Protein AF-A0A1T4RT92-F1 (afdb_monomer)

pLDDT: mean 80.96, std 13.0, range [39.47, 94.62]

Foldseek 3Di:
DDPPPQADLVQLLVQLLVLLQVLLVVQLVVCVVVVHNDLLSLQVSLQSSLQSSCPGRVDADLVSLQSSLVSSLVSLLSSQLLNLLVVVCVVVVHDSVVSVVVDDPVNSVVSCVVSDDPSSVVSSVNSSVNSSQSNHDPVNNCVVVPPDDDD

Sequence (151 aa):
MNTTDNQNLILGIIAGCVAAIVGAIAWALITVATGYQIGWMAVGVGFLVGYSMKYLGKGTTVVFGIIAAVIALVGCVAGNLLTTVILVAKQEHLTVMSVLQNLTPTIVMDLLKETSQPMDLLFYGLAVYEAYKFSFTSEEQEMVTAQPEEN

Mean predicted aligned error: 8.32 Å

Structure (mmCIF, N/CA/C/O backbone):
data_AF-A0A1T4RT92-F1
#
_entry.id   AF-A0A1T4RT92-F1
#
loop_
_atom_site.group_PDB
_atom_site.id
_atom_site.type_symbol
_atom_site.label_atom_id
_atom_site.label_alt_id
_atom_site.label_comp_id
_atom_site.label_asym_id
_atom_site.label_entity_id
_atom_site.label_seq_id
_atom_site.pdbx_PDB_ins_code
_atom_site.Cartn_x
_atom_site.Cartn_y
_atom_site.Cartn_z
_atom_site.occupancy
_atom_site.B_iso_or_equiv
_atom_site.auth_seq_id
_atom_site.auth_comp_id
_atom_site.auth_asym_id
_atom_site.auth_atom_id
_atom_site.pdbx_PDB_model_num
ATOM 1 N N . MET A 1 1 ? 11.390 1.105 -37.188 1.00 43.25 1 MET A N 1
ATOM 2 C CA . MET A 1 1 ? 10.227 1.767 -36.561 1.00 43.25 1 MET A CA 1
ATOM 3 C C . MET A 1 1 ? 10.466 1.671 -35.064 1.00 43.25 1 MET A C 1
ATOM 5 O O . MET A 1 1 ? 10.545 0.555 -34.571 1.00 43.25 1 MET A O 1
ATOM 9 N N . ASN A 1 2 ? 10.775 2.794 -34.411 1.00 39.78 2 ASN A N 1
ATOM 10 C CA . ASN A 1 2 ? 11.241 2.833 -33.020 1.00 39.78 2 ASN A CA 1
ATOM 11 C C . ASN A 1 2 ? 10.156 2.306 -32.074 1.00 39.78 2 ASN A C 1
ATOM 13 O O . ASN A 1 2 ? 9.056 2.844 -32.026 1.00 39.78 2 ASN A O 1
ATOM 17 N N . THR A 1 3 ? 10.458 1.257 -31.318 1.00 52.06 3 THR A N 1
ATOM 18 C CA . THR A 1 3 ? 9.573 0.685 -30.290 1.00 52.06 3 THR A CA 1
ATOM 19 C C . THR A 1 3 ? 9.649 1.424 -28.946 1.00 52.06 3 THR A C 1
ATOM 21 O O . THR A 1 3 ? 8.897 1.100 -28.031 1.00 52.06 3 THR A O 1
ATOM 24 N N . THR A 1 4 ? 10.488 2.457 -28.830 1.00 54.06 4 THR A N 1
ATOM 25 C CA . THR A 1 4 ? 10.675 3.285 -27.626 1.00 54.06 4 THR A CA 1
ATOM 26 C C . THR A 1 4 ? 9.605 4.367 -27.411 1.00 54.06 4 THR A C 1
ATOM 28 O O . THR A 1 4 ? 9.537 4.934 -26.326 1.00 54.06 4 THR A O 1
ATOM 31 N N . ASP A 1 5 ? 8.719 4.623 -28.379 1.00 53.06 5 ASP A N 1
ATOM 32 C CA . ASP A 1 5 ? 7.746 5.736 -28.332 1.00 53.06 5 ASP A CA 1
ATOM 33 C C . ASP A 1 5 ? 6.501 5.488 -27.453 1.00 53.06 5 ASP A C 1
ATOM 35 O O . ASP A 1 5 ? 5.570 6.291 -27.449 1.00 53.06 5 ASP A O 1
ATOM 39 N N . ASN A 1 6 ? 6.424 4.376 -26.713 1.00 60.88 6 ASN A N 1
ATOM 40 C CA . ASN A 1 6 ? 5.179 3.979 -26.041 1.00 60.88 6 ASN A CA 1
ATOM 41 C C . ASN A 1 6 ? 5.304 3.722 -24.533 1.00 60.88 6 ASN A C 1
ATOM 43 O O . ASN A 1 6 ? 4.358 3.221 -23.933 1.00 60.88 6 ASN A O 1
ATOM 47 N N . GLN A 1 7 ? 6.432 4.050 -23.903 1.00 63.56 7 GLN A N 1
ATOM 48 C CA . GLN A 1 7 ? 6.543 3.993 -22.443 1.00 63.56 7 GLN A CA 1
ATOM 49 C C . GLN A 1 7 ? 6.069 5.298 -21.821 1.00 63.56 7 GLN A C 1
ATOM 51 O O . GLN A 1 7 ? 6.616 6.363 -22.087 1.00 63.56 7 GLN A O 1
ATOM 56 N N . ASN A 1 8 ? 5.071 5.206 -20.946 1.00 79.88 8 ASN A N 1
ATOM 57 C CA . ASN A 1 8 ? 4.525 6.360 -20.248 1.00 79.88 8 ASN A CA 1
ATOM 58 C C . ASN A 1 8 ? 4.677 6.152 -18.747 1.00 79.88 8 ASN A C 1
ATOM 60 O O . ASN A 1 8 ? 3.785 5.619 -18.088 1.00 79.88 8 ASN A O 1
ATOM 64 N N . LEU A 1 9 ? 5.807 6.610 -18.203 1.00 78.06 9 LEU A N 1
ATOM 65 C CA . LEU A 1 9 ? 6.105 6.500 -16.774 1.00 78.06 9 LEU A CA 1
ATOM 66 C C . LEU A 1 9 ? 5.009 7.137 -15.919 1.00 78.06 9 LEU A C 1
ATOM 68 O O . LEU A 1 9 ? 4.528 6.521 -14.976 1.00 78.06 9 LEU A O 1
ATOM 72 N N . ILE A 1 10 ? 4.553 8.330 -16.304 1.00 83.94 10 ILE A N 1
ATOM 73 C CA . ILE A 1 10 ? 3.479 9.047 -15.607 1.00 83.94 10 ILE A CA 1
ATOM 74 C C . ILE A 1 10 ? 2.186 8.223 -15.604 1.00 83.94 10 ILE A C 1
ATOM 76 O O . ILE A 1 10 ? 1.544 8.094 -14.564 1.00 83.94 10 ILE A O 1
ATOM 80 N N . LEU A 1 11 ? 1.822 7.620 -16.740 1.00 85.69 11 LEU A N 1
ATOM 81 C CA . LEU A 1 11 ? 0.623 6.788 -16.836 1.00 85.69 11 LEU A CA 1
ATOM 82 C C . LEU A 1 11 ? 0.751 5.523 -15.978 1.00 85.69 11 LEU A C 1
ATOM 84 O O . LEU A 1 11 ? -0.203 5.151 -15.300 1.00 85.69 11 LEU A O 1
ATOM 88 N N . GLY A 1 12 ? 1.939 4.911 -15.956 1.00 85.06 12 GLY A N 1
ATOM 89 C CA . GLY A 1 12 ? 2.267 3.800 -15.067 1.00 85.06 12 GLY A CA 1
ATOM 90 C C . GLY A 1 12 ? 2.101 4.177 -13.596 1.00 85.06 12 GLY A C 1
ATOM 91 O O . GLY A 1 12 ? 1.397 3.485 -12.875 1.00 85.06 12 GLY A O 1
ATOM 92 N N . ILE A 1 13 ? 2.663 5.306 -13.158 1.00 87.00 13 ILE A N 1
ATOM 93 C CA . ILE A 1 13 ? 2.533 5.795 -11.775 1.00 87.00 13 ILE A CA 1
ATOM 94 C C . ILE A 1 13 ? 1.064 6.010 -11.409 1.00 87.00 13 ILE A C 1
ATOM 96 O O . ILE A 1 13 ? 0.622 5.544 -10.364 1.00 87.00 13 ILE A O 1
ATOM 100 N N . ILE A 1 14 ? 0.290 6.676 -12.271 1.00 90.75 14 ILE A N 1
ATOM 101 C CA . ILE A 1 14 ? -1.140 6.906 -12.032 1.00 90.75 14 ILE A CA 1
ATOM 102 C C . ILE A 1 14 ? -1.880 5.567 -11.918 1.00 90.75 14 ILE A C 1
ATOM 104 O O . ILE A 1 14 ? -2.647 5.374 -10.977 1.00 90.75 14 ILE A O 1
ATOM 108 N N . ALA A 1 15 ? -1.619 4.625 -12.828 1.00 89.44 15 ALA A N 1
ATOM 109 C CA . ALA A 1 15 ? -2.218 3.294 -12.798 1.00 89.44 15 ALA A CA 1
ATOM 110 C C . ALA A 1 15 ? -1.849 2.521 -11.522 1.00 89.44 15 ALA A C 1
ATOM 112 O O . ALA A 1 15 ? -2.724 1.926 -10.895 1.00 89.44 15 ALA A O 1
ATOM 113 N N . GLY A 1 16 ? -0.581 2.582 -11.108 1.00 89.44 16 GLY A N 1
ATOM 114 C CA . GLY A 1 16 ? -0.079 1.998 -9.868 1.00 89.44 16 GLY A CA 1
ATOM 115 C C . GLY A 1 16 ? -0.751 2.601 -8.638 1.00 89.44 16 GLY A C 1
ATOM 116 O O . GLY A 1 16 ? -1.223 1.865 -7.779 1.00 89.44 16 GLY A O 1
ATOM 117 N N . CYS A 1 17 ? -0.873 3.927 -8.568 1.00 92.69 17 CYS A N 1
ATOM 118 C CA . CYS A 1 17 ? -1.552 4.612 -7.468 1.00 92.69 17 CYS A CA 1
ATOM 119 C C . CYS A 1 17 ? -3.038 4.242 -7.390 1.00 92.69 17 CYS A C 1
ATOM 121 O O . CYS A 1 17 ? -3.544 3.951 -6.309 1.00 92.69 17 CYS A O 1
ATOM 123 N N . VAL A 1 18 ? -3.743 4.210 -8.525 1.00 93.44 18 VAL A N 1
ATOM 124 C CA . VAL A 1 18 ? -5.154 3.790 -8.573 1.00 93.44 18 VAL A CA 1
ATOM 125 C C . VAL A 1 18 ? -5.289 2.334 -8.128 1.00 93.44 18 VAL A C 1
ATOM 127 O O . VAL A 1 18 ? -6.140 2.024 -7.299 1.00 93.44 18 VAL A O 1
ATOM 130 N N . ALA A 1 19 ? -4.415 1.456 -8.619 1.00 93.00 19 ALA A N 1
ATOM 131 C CA . ALA A 1 19 ? -4.346 0.059 -8.213 1.00 93.00 19 ALA A CA 1
ATOM 132 C C . ALA A 1 19 ? -4.091 -0.087 -6.702 1.00 93.00 19 ALA A C 1
ATOM 134 O O . ALA A 1 19 ? -4.794 -0.842 -6.037 1.00 93.00 19 ALA A O 1
ATOM 135 N N . ALA A 1 20 ? -3.166 0.686 -6.132 1.00 93.56 20 ALA A N 1
ATOM 136 C CA . ALA A 1 20 ? -2.889 0.689 -4.699 1.00 93.56 20 ALA A CA 1
ATOM 137 C C . ALA A 1 20 ? -4.099 1.146 -3.874 1.00 93.56 20 ALA A C 1
ATOM 139 O O . ALA A 1 20 ? -4.417 0.517 -2.869 1.00 93.56 20 ALA A O 1
ATOM 140 N N . ILE A 1 21 ? -4.811 2.192 -4.308 1.00 93.69 21 ILE A N 1
ATOM 141 C CA . ILE A 1 21 ? -6.027 2.674 -3.632 1.00 93.69 21 ILE A CA 1
ATOM 142 C C . ILE A 1 21 ? -7.122 1.605 -3.675 1.00 93.69 21 ILE A C 1
ATOM 144 O O . ILE A 1 21 ? -7.715 1.285 -2.647 1.00 93.69 21 ILE A O 1
ATOM 148 N N . VAL A 1 22 ? -7.372 1.021 -4.849 1.00 94.62 22 VAL A N 1
ATOM 149 C CA . VAL A 1 22 ? -8.363 -0.052 -5.016 1.00 94.62 22 VAL A CA 1
ATOM 150 C C . VAL A 1 22 ? -7.989 -1.265 -4.164 1.00 94.62 22 VAL A C 1
ATOM 152 O O . VAL A 1 22 ? -8.844 -1.810 -3.469 1.00 94.62 22 VAL A O 1
ATOM 155 N N . GLY A 1 23 ? -6.712 -1.649 -4.164 1.00 92.00 23 GLY A N 1
ATOM 156 C CA . GLY A 1 23 ? -6.179 -2.733 -3.348 1.00 92.00 23 GLY A CA 1
ATOM 157 C C . GLY A 1 23 ? -6.333 -2.478 -1.848 1.00 92.00 23 GLY A C 1
ATOM 158 O O . GLY A 1 23 ? -6.808 -3.353 -1.132 1.00 92.00 23 GLY A O 1
ATOM 159 N N . ALA A 1 24 ? -6.016 -1.271 -1.377 1.00 91.94 24 ALA A N 1
ATOM 160 C CA . ALA A 1 24 ? -6.166 -0.872 0.021 1.00 91.94 24 ALA A CA 1
ATOM 161 C C . ALA A 1 24 ? -7.634 -0.878 0.474 1.00 91.94 24 ALA A C 1
ATOM 163 O O . ALA A 1 24 ? -7.942 -1.362 1.563 1.00 91.94 24 ALA A O 1
ATOM 164 N N . ILE A 1 25 ? -8.554 -0.389 -0.365 1.00 91.44 25 ILE A N 1
ATOM 165 C CA . ILE A 1 25 ? -9.995 -0.423 -0.080 1.00 91.44 25 ILE A CA 1
ATOM 166 C C . ILE A 1 25 ? -10.495 -1.870 -0.041 1.00 91.44 25 ILE A C 1
ATOM 168 O O . ILE A 1 25 ? -11.195 -2.248 0.898 1.00 91.44 25 ILE A O 1
ATOM 172 N N . ALA A 1 26 ? -10.129 -2.688 -1.032 1.00 91.69 26 ALA A N 1
ATOM 173 C CA . ALA A 1 26 ? -10.516 -4.094 -1.086 1.00 91.69 26 ALA A CA 1
ATOM 174 C C . ALA A 1 26 ? -9.993 -4.863 0.133 1.00 91.69 26 ALA A C 1
ATOM 176 O O . ALA A 1 26 ? -10.758 -5.590 0.766 1.00 91.69 26 ALA A O 1
ATOM 177 N N . TRP A 1 27 ? -8.728 -4.644 0.507 1.00 90.19 27 TRP A N 1
ATOM 178 C CA . TRP A 1 27 ? -8.145 -5.166 1.739 1.00 90.19 27 TRP A CA 1
ATOM 179 C C . TRP A 1 27 ? -9.003 -4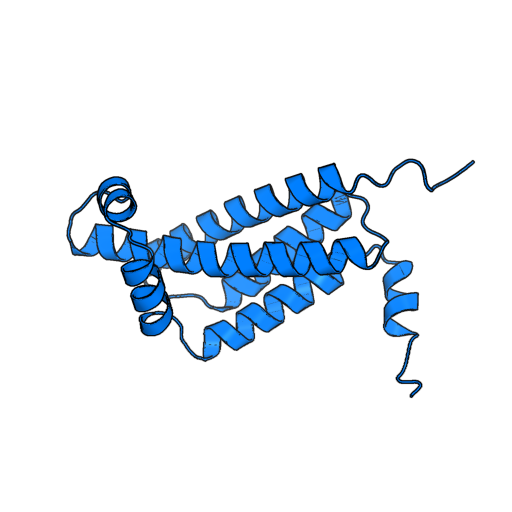.767 2.939 1.00 90.19 27 TRP A C 1
ATOM 181 O O . TRP A 1 27 ? -9.519 -5.643 3.634 1.00 90.19 27 TRP A O 1
ATOM 191 N N . ALA A 1 28 ? -9.218 -3.470 3.159 1.00 89.25 28 ALA A N 1
ATOM 192 C CA . ALA A 1 28 ? -9.935 -2.995 4.333 1.00 89.25 28 ALA A CA 1
ATOM 193 C C . ALA A 1 28 ? -11.356 -3.563 4.435 1.00 89.25 28 ALA A C 1
ATOM 195 O O . ALA A 1 28 ? -11.763 -4.021 5.502 1.00 89.25 28 ALA A O 1
ATOM 196 N N . LEU A 1 29 ? -12.094 -3.611 3.325 1.00 89.25 29 LEU A N 1
ATOM 197 C CA . LEU A 1 29 ? -13.438 -4.187 3.288 1.00 89.25 29 LEU A CA 1
ATOM 198 C C . LEU A 1 29 ? -13.436 -5.685 3.611 1.00 89.25 29 LEU A C 1
ATOM 200 O O . LEU A 1 29 ? -14.265 -6.133 4.403 1.00 89.25 29 LEU A O 1
ATOM 204 N N . ILE A 1 30 ? -12.505 -6.452 3.035 1.00 88.56 30 ILE A N 1
ATOM 205 C CA . ILE A 1 30 ? -12.397 -7.897 3.275 1.00 88.56 30 ILE A CA 1
ATOM 206 C C . ILE A 1 30 ? -12.034 -8.173 4.736 1.00 88.56 30 ILE A C 1
ATOM 208 O O . ILE A 1 30 ? -12.684 -9.001 5.376 1.00 88.56 30 ILE A O 1
ATOM 212 N N . THR A 1 31 ? -11.058 -7.459 5.300 1.00 87.31 31 THR A N 1
ATOM 213 C CA . THR A 1 31 ? -10.679 -7.617 6.713 1.00 87.31 31 THR A CA 1
ATOM 214 C C . THR A 1 31 ? -11.830 -7.251 7.647 1.00 87.31 31 THR A C 1
ATOM 216 O O . THR A 1 31 ? -12.122 -7.980 8.589 1.00 87.31 31 THR A O 1
ATOM 219 N N . VAL A 1 32 ? -12.538 -6.150 7.384 1.00 85.38 32 VAL A N 1
ATOM 220 C CA . VAL A 1 32 ? -13.668 -5.712 8.222 1.00 85.38 32 VAL A CA 1
ATOM 221 C C . VAL A 1 32 ? -14.859 -6.671 8.134 1.00 85.38 32 VAL A C 1
ATOM 223 O O . VAL A 1 32 ? -15.587 -6.823 9.117 1.00 85.38 32 VAL A O 1
ATOM 226 N N . ALA A 1 33 ? -15.077 -7.305 6.979 1.00 86.19 33 ALA A N 1
ATOM 227 C CA . ALA A 1 33 ? -16.146 -8.282 6.784 1.00 86.19 33 ALA A CA 1
ATOM 228 C C . ALA A 1 33 ? -15.828 -9.638 7.431 1.00 86.19 33 ALA A C 1
ATOM 230 O O . ALA A 1 33 ? -16.718 -10.277 7.986 1.00 86.19 33 ALA A O 1
ATOM 231 N N . THR A 1 34 ? -14.568 -10.072 7.365 1.00 84.56 34 THR A N 1
ATOM 232 C CA . THR A 1 34 ? -14.113 -11.359 7.919 1.00 84.56 34 THR A CA 1
ATOM 233 C C . THR A 1 34 ? -13.757 -11.281 9.403 1.00 84.56 34 THR A C 1
ATOM 235 O O . THR A 1 34 ? -13.796 -12.298 10.088 1.00 84.56 34 THR A O 1
ATOM 238 N N . GLY A 1 35 ? -13.415 -10.093 9.908 1.00 74.81 35 GLY A N 1
ATOM 239 C CA . GLY A 1 35 ? -12.916 -9.885 11.268 1.00 74.81 35 GLY A CA 1
ATOM 240 C C . GLY A 1 35 ? -11.477 -10.362 11.484 1.00 74.81 35 GLY A C 1
ATOM 241 O O . GLY A 1 35 ? -10.985 -10.283 12.606 1.00 74.81 35 GLY A O 1
ATOM 242 N N . TYR A 1 36 ? -10.798 -10.834 10.434 1.00 72.50 36 TYR A N 1
ATOM 243 C CA . TYR A 1 36 ? -9.427 -11.332 10.497 1.00 72.50 36 TYR A CA 1
ATOM 244 C C . TYR A 1 36 ? -8.522 -10.523 9.583 1.00 72.50 36 TYR A C 1
ATOM 246 O O . TYR A 1 36 ? -8.843 -10.284 8.421 1.00 72.50 36 TYR A O 1
ATOM 254 N N . GLN A 1 37 ? -7.368 -10.122 10.108 1.00 68.44 37 GLN A N 1
ATOM 255 C CA . GLN A 1 37 ? -6.349 -9.427 9.336 1.00 68.44 37 GLN A CA 1
ATOM 256 C C . GLN A 1 37 ? -5.641 -10.440 8.439 1.00 68.44 37 GLN A C 1
ATOM 258 O O . GLN A 1 37 ? -4.962 -11.358 8.901 1.00 68.44 37 GLN A O 1
ATOM 263 N N . ILE A 1 38 ? -5.867 -10.310 7.137 1.00 75.75 38 ILE A N 1
ATOM 264 C CA . ILE A 1 38 ? -5.366 -11.258 6.153 1.00 75.75 38 ILE A CA 1
ATOM 265 C C . ILE A 1 38 ? -4.061 -10.720 5.558 1.00 75.75 38 ILE A C 1
ATOM 267 O O . ILE A 1 38 ? -4.077 -9.975 4.582 1.00 75.75 38 ILE A O 1
ATOM 271 N N . GLY A 1 39 ? -2.920 -11.112 6.130 1.00 74.38 39 GLY A N 1
ATOM 272 C CA . GLY A 1 39 ? -1.600 -10.631 5.692 1.00 74.38 39 GLY A CA 1
ATOM 273 C C . GLY A 1 39 ? -1.268 -10.931 4.221 1.00 74.38 39 GLY A C 1
ATOM 274 O O . GLY A 1 39 ? -0.628 -10.121 3.553 1.00 74.38 39 GLY A O 1
ATOM 275 N N . TRP A 1 40 ? -1.787 -12.029 3.653 1.00 80.69 40 TRP A N 1
ATOM 276 C CA . TRP A 1 40 ? -1.579 -12.349 2.232 1.00 80.69 40 TRP A CA 1
ATOM 277 C C . TRP A 1 40 ? -2.253 -11.358 1.271 1.00 80.69 40 TRP A C 1
ATOM 279 O O . TRP A 1 40 ? -1.905 -11.328 0.094 1.00 80.69 40 TRP A O 1
ATOM 289 N N . MET A 1 41 ? -3.155 -10.491 1.745 1.00 86.06 41 MET A N 1
ATOM 290 C CA . MET A 1 41 ? -3.725 -9.423 0.918 1.00 86.06 41 MET A CA 1
ATOM 291 C C . MET A 1 41 ? -2.652 -8.458 0.409 1.00 86.06 41 MET A C 1
ATOM 293 O O . MET A 1 41 ? -2.796 -7.941 -0.697 1.00 86.06 41 MET A O 1
ATOM 297 N N . ALA A 1 42 ? -1.552 -8.273 1.152 1.00 87.19 42 ALA A N 1
ATOM 298 C CA . ALA A 1 42 ? -0.417 -7.460 0.712 1.00 87.19 42 ALA A CA 1
ATOM 299 C C . ALA A 1 42 ? 0.131 -7.936 -0.634 1.00 87.19 42 ALA A C 1
ATOM 301 O O . ALA A 1 42 ? 0.376 -7.135 -1.530 1.00 87.19 42 ALA A O 1
ATOM 302 N N . VAL A 1 43 ? 0.257 -9.254 -0.785 1.00 87.88 43 VAL A N 1
ATOM 303 C CA . VAL A 1 43 ? 0.714 -9.934 -2.001 1.00 87.88 43 VAL A CA 1
ATOM 304 C C . VAL A 1 43 ? -0.216 -9.584 -3.162 1.00 87.88 43 VAL A C 1
ATOM 306 O O . VAL A 1 43 ? 0.225 -9.098 -4.198 1.00 87.88 43 VAL A O 1
ATOM 309 N N . GLY A 1 44 ? -1.531 -9.677 -2.937 1.00 90.31 44 GLY A N 1
ATOM 310 C CA . GLY A 1 44 ? -2.543 -9.269 -3.913 1.00 90.31 44 GLY A CA 1
ATOM 311 C C . GLY A 1 44 ? -2.451 -7.792 -4.312 1.00 90.31 44 GLY A C 1
ATOM 312 O O . GLY A 1 44 ? -2.552 -7.477 -5.497 1.00 90.31 44 GLY A O 1
ATOM 313 N N . VAL A 1 45 ? -2.219 -6.884 -3.357 1.00 91.50 45 VAL A N 1
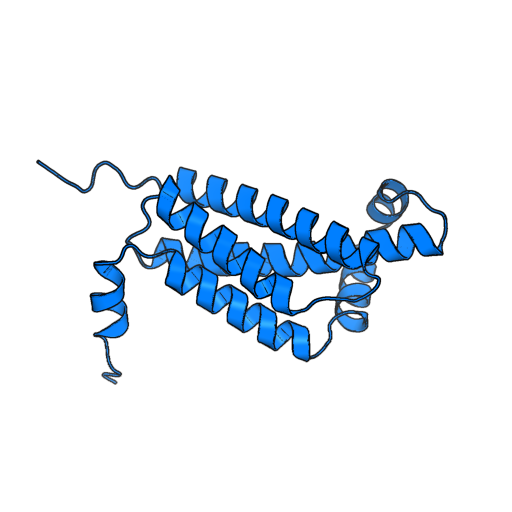ATOM 314 C CA . VAL A 1 45 ? -2.011 -5.453 -3.645 1.00 91.50 45 VAL A CA 1
ATOM 315 C C . VAL A 1 45 ? -0.727 -5.239 -4.449 1.00 91.50 45 VAL A C 1
ATOM 317 O O . VAL A 1 45 ? -0.754 -4.524 -5.449 1.00 91.50 45 VAL A O 1
ATOM 320 N N . GLY A 1 46 ? 0.376 -5.883 -4.061 1.00 89.75 46 GLY A N 1
ATOM 321 C CA . GLY A 1 46 ? 1.658 -5.810 -4.762 1.00 89.75 46 GLY A CA 1
ATOM 322 C C . GLY A 1 46 ? 1.559 -6.299 -6.204 1.00 89.75 46 GLY A C 1
ATOM 323 O O . GLY A 1 46 ? 1.954 -5.588 -7.129 1.00 89.75 46 GLY A O 1
ATOM 324 N N . PHE A 1 47 ? 0.933 -7.457 -6.413 1.00 90.62 47 PHE A N 1
ATOM 325 C CA . PHE A 1 47 ? 0.634 -7.985 -7.739 1.00 90.62 47 PHE A CA 1
ATOM 326 C C . PHE A 1 47 ? -0.217 -7.015 -8.566 1.00 90.62 47 PHE A C 1
ATOM 328 O O . PHE A 1 47 ? 0.115 -6.732 -9.716 1.00 90.62 47 PHE A O 1
ATOM 335 N N . LEU A 1 48 ? -1.293 -6.469 -7.991 1.00 92.38 48 LEU A N 1
ATOM 336 C CA . LEU A 1 48 ? -2.211 -5.571 -8.693 1.00 92.38 48 LEU A CA 1
ATOM 337 C C . LEU A 1 48 ? -1.522 -4.260 -9.113 1.00 92.38 48 LEU A C 1
ATOM 339 O O . LEU A 1 48 ? -1.739 -3.788 -10.230 1.00 92.38 48 LEU A O 1
ATOM 343 N N . VAL A 1 49 ? -0.653 -3.708 -8.259 1.00 92.00 49 VAL A N 1
ATOM 344 C CA . VAL A 1 49 ? 0.183 -2.534 -8.564 1.00 92.00 49 VAL A CA 1
ATOM 345 C C . VAL A 1 49 ? 1.216 -2.856 -9.646 1.00 92.00 49 VAL A C 1
ATOM 347 O O . VAL A 1 49 ? 1.317 -2.127 -10.631 1.00 92.00 49 VAL A O 1
ATOM 350 N N . GLY A 1 50 ? 1.963 -3.954 -9.509 1.00 86.25 50 GLY A N 1
ATOM 351 C CA . GLY A 1 50 ? 2.962 -4.357 -10.503 1.00 86.25 50 GLY A CA 1
ATOM 352 C C . GLY A 1 50 ? 2.333 -4.613 -11.874 1.00 86.25 50 GLY A C 1
ATOM 353 O O . GLY A 1 50 ? 2.799 -4.101 -12.892 1.00 86.25 50 GLY A O 1
ATOM 354 N N . TYR A 1 51 ? 1.213 -5.337 -11.899 1.00 87.38 51 TYR A N 1
ATOM 355 C CA . TYR A 1 51 ? 0.477 -5.658 -13.118 1.00 87.38 51 TYR A CA 1
ATOM 356 C C . TYR A 1 51 ? -0.102 -4.413 -13.801 1.00 87.38 51 TYR A C 1
ATOM 358 O O . TYR A 1 51 ? 0.010 -4.275 -15.022 1.00 87.38 51 TYR A O 1
ATOM 366 N N . SER A 1 52 ? -0.685 -3.479 -13.040 1.00 87.75 52 SER A N 1
ATOM 367 C CA . SER A 1 52 ? -1.231 -2.241 -13.607 1.00 87.75 52 SER A CA 1
ATOM 368 C C . SER A 1 52 ? -0.130 -1.358 -14.199 1.00 87.75 52 SER A C 1
ATOM 370 O O . SER A 1 52 ? -0.285 -0.844 -15.310 1.00 87.75 52 SER A O 1
ATOM 372 N N . MET A 1 53 ? 1.016 -1.251 -13.521 1.00 84.81 53 MET A N 1
ATOM 373 C CA . MET A 1 53 ? 2.176 -0.506 -14.010 1.00 84.81 53 MET A CA 1
ATOM 374 C C . MET A 1 53 ? 2.783 -1.130 -15.267 1.00 84.81 53 MET A C 1
ATOM 376 O O . MET A 1 53 ? 3.122 -0.403 -16.203 1.00 84.81 53 MET A O 1
ATOM 380 N N . LYS A 1 54 ? 2.856 -2.462 -15.337 1.00 83.38 54 LYS A N 1
ATOM 381 C CA . LYS A 1 54 ? 3.292 -3.181 -16.539 1.00 83.38 54 LYS A CA 1
ATOM 382 C C . LYS A 1 54 ? 2.352 -2.936 -17.714 1.00 83.38 54 LYS A C 1
ATOM 384 O O . LYS A 1 54 ? 2.801 -2.547 -18.788 1.00 83.38 54 LYS A O 1
ATOM 389 N N . TYR A 1 55 ? 1.052 -3.150 -17.517 1.00 81.31 55 TYR A N 1
ATOM 390 C CA . TYR A 1 55 ? 0.080 -3.139 -18.609 1.00 81.31 55 TYR A CA 1
ATOM 391 C C . TYR A 1 55 ? -0.194 -1.726 -19.146 1.00 81.31 55 TYR A C 1
ATOM 393 O O . TYR A 1 55 ? -0.255 -1.531 -20.359 1.00 81.31 55 TYR A O 1
ATOM 401 N N . LEU A 1 56 ? -0.320 -0.727 -18.263 1.00 80.06 56 LEU A N 1
ATOM 402 C CA . LEU A 1 56 ? -0.640 0.651 -18.656 1.00 80.06 56 LEU A CA 1
ATOM 403 C C . LEU A 1 56 ? 0.610 1.513 -18.868 1.00 80.06 56 LEU A C 1
ATOM 405 O O . LEU A 1 56 ? 0.626 2.353 -19.763 1.00 80.06 56 LEU A O 1
ATOM 409 N N . GLY A 1 57 ? 1.656 1.318 -18.063 1.00 70.62 57 GLY A N 1
ATOM 410 C CA . GLY A 1 57 ? 2.902 2.081 -18.167 1.00 70.62 57 GLY A CA 1
ATOM 411 C C . GLY A 1 57 ? 3.866 1.555 -19.230 1.00 70.62 57 GLY A C 1
ATOM 412 O O . GLY A 1 57 ? 4.765 2.295 -19.636 1.00 70.62 57 GLY A O 1
ATOM 413 N N . LYS A 1 58 ? 3.674 0.302 -19.684 1.00 72.50 58 LYS A N 1
ATOM 414 C CA . LYS A 1 58 ? 4.627 -0.449 -20.521 1.00 72.50 58 LYS A CA 1
ATOM 415 C C . LYS A 1 58 ? 6.014 -0.472 -19.880 1.00 72.50 58 LYS A C 1
ATOM 417 O O . LYS A 1 58 ? 7.020 -0.216 -20.534 1.00 72.50 58 LYS A O 1
ATOM 422 N N . GLY A 1 59 ? 6.050 -0.720 -18.570 1.00 60.97 59 GLY A N 1
ATOM 423 C CA . GLY A 1 59 ? 7.273 -0.736 -17.774 1.00 60.97 59 GLY A CA 1
ATOM 424 C C . GLY A 1 59 ? 8.282 -1.756 -18.305 1.00 60.97 59 GLY A C 1
ATOM 425 O O . GLY A 1 59 ? 8.030 -2.963 -18.320 1.00 60.97 59 GLY A O 1
ATOM 426 N N . THR A 1 60 ? 9.425 -1.261 -18.769 1.00 63.44 60 THR A N 1
ATOM 427 C CA . THR A 1 60 ? 10.584 -2.096 -19.119 1.00 63.44 60 THR A CA 1
ATOM 428 C C . THR A 1 60 ? 11.777 -1.717 -18.246 1.00 63.44 60 THR A C 1
ATOM 430 O O . THR A 1 60 ? 12.429 -2.592 -17.706 1.00 63.44 60 THR A O 1
ATOM 433 N N . THR A 1 61 ? 11.962 -0.432 -17.930 1.00 71.81 61 THR A N 1
ATOM 434 C CA . THR A 1 61 ? 13.092 0.044 -17.118 1.00 71.81 61 THR A CA 1
ATOM 435 C C . THR A 1 61 ? 12.972 -0.289 -15.626 1.00 71.81 61 THR A C 1
ATOM 437 O O . THR A 1 61 ? 11.902 -0.148 -15.033 1.00 71.81 61 THR A O 1
ATOM 440 N N . VAL A 1 62 ? 14.111 -0.567 -14.977 1.00 76.38 62 VAL A N 1
ATOM 441 C CA . VAL A 1 62 ? 14.279 -0.764 -13.514 1.00 76.38 62 VAL A CA 1
ATOM 442 C C . VAL A 1 62 ? 13.560 0.292 -12.660 1.00 76.38 62 VAL A C 1
ATOM 444 O O . VAL A 1 62 ? 12.996 -0.024 -11.612 1.00 76.38 62 VAL A O 1
ATOM 447 N N . VAL A 1 63 ? 13.508 1.544 -13.128 1.00 82.00 63 VAL A N 1
ATOM 448 C CA . VAL A 1 63 ? 12.813 2.652 -12.451 1.00 82.00 63 VAL A CA 1
ATOM 449 C C . VAL A 1 63 ? 11.323 2.352 -12.225 1.00 82.00 63 VAL A C 1
ATOM 451 O O . VAL A 1 63 ? 10.800 2.672 -11.159 1.00 82.00 63 VAL A O 1
ATOM 454 N N . PHE A 1 64 ? 10.643 1.692 -13.172 1.00 82.12 64 PHE A N 1
ATOM 455 C CA . PHE A 1 64 ? 9.241 1.290 -12.999 1.00 82.12 64 PHE A CA 1
ATOM 456 C C . PHE A 1 64 ? 9.081 0.288 -11.858 1.00 82.12 64 PHE A C 1
ATOM 458 O O . PHE A 1 64 ? 8.146 0.425 -11.074 1.00 82.12 64 PHE A O 1
ATOM 465 N N . GLY A 1 65 ? 10.006 -0.666 -11.730 1.00 84.12 65 GLY A N 1
ATOM 466 C CA . GLY A 1 65 ? 9.991 -1.641 -10.644 1.00 84.12 65 GLY A CA 1
ATOM 467 C C . GLY A 1 65 ? 10.204 -1.008 -9.281 1.00 84.12 65 GLY A C 1
ATOM 468 O O . GLY A 1 65 ? 9.462 -1.315 -8.350 1.00 84.12 65 GLY A O 1
ATOM 469 N N . ILE A 1 66 ? 11.160 -0.082 -9.156 1.00 87.62 66 ILE A N 1
ATOM 470 C CA . ILE A 1 66 ? 11.396 0.636 -7.893 1.00 87.62 66 ILE A CA 1
ATOM 471 C C . ILE A 1 66 ? 10.151 1.437 -7.500 1.00 87.62 66 ILE A C 1
ATOM 473 O O . ILE A 1 66 ? 9.720 1.394 -6.350 1.00 87.62 66 ILE A O 1
ATOM 477 N N . ILE A 1 67 ? 9.531 2.137 -8.452 1.00 89.31 67 ILE A N 1
ATOM 478 C CA . ILE A 1 67 ? 8.327 2.919 -8.162 1.00 89.31 67 ILE A CA 1
ATOM 479 C C . ILE A 1 67 ? 7.141 2.004 -7.822 1.00 89.31 67 ILE A C 1
ATOM 481 O O . ILE A 1 67 ? 6.419 2.295 -6.871 1.00 89.31 67 ILE A O 1
ATOM 485 N N . ALA A 1 68 ? 6.969 0.878 -8.520 1.00 88.06 68 ALA A N 1
ATOM 486 C CA . ALA A 1 68 ? 5.941 -0.116 -8.207 1.00 88.06 68 ALA A CA 1
ATOM 487 C C . ALA A 1 68 ? 6.103 -0.675 -6.790 1.00 88.06 68 ALA A C 1
ATOM 489 O O . ALA A 1 68 ? 5.130 -0.737 -6.042 1.00 88.06 68 ALA A O 1
ATOM 490 N N . ALA A 1 69 ? 7.332 -1.013 -6.399 1.00 90.81 69 ALA A N 1
ATOM 491 C CA . ALA A 1 69 ? 7.681 -1.440 -5.049 1.00 90.81 69 ALA A CA 1
ATOM 492 C C . ALA A 1 69 ? 7.290 -0.395 -3.992 1.00 90.81 69 ALA A C 1
ATOM 494 O O . ALA A 1 69 ? 6.633 -0.724 -3.005 1.00 90.81 69 ALA A O 1
ATOM 495 N N . VAL A 1 70 ? 7.647 0.874 -4.212 1.00 93.94 70 VAL A N 1
ATOM 496 C CA . VAL A 1 70 ? 7.316 1.970 -3.287 1.00 93.94 70 VAL A CA 1
ATOM 497 C C . VAL A 1 70 ? 5.801 2.169 -3.193 1.00 93.94 70 VAL A C 1
ATOM 499 O O . VAL A 1 70 ? 5.263 2.259 -2.091 1.00 93.94 70 VAL A O 1
ATOM 502 N N . ILE A 1 71 ? 5.097 2.193 -4.328 1.00 91.94 71 ILE A N 1
ATOM 503 C CA . ILE A 1 71 ? 3.637 2.349 -4.370 1.00 91.94 71 ILE A CA 1
ATOM 504 C C . ILE A 1 71 ? 2.943 1.171 -3.679 1.00 91.94 71 ILE A C 1
ATOM 506 O O . ILE A 1 71 ? 2.006 1.387 -2.912 1.00 91.94 71 ILE A O 1
ATOM 510 N N . ALA A 1 72 ? 3.404 -0.061 -3.904 1.00 92.88 72 ALA A N 1
ATOM 511 C CA . ALA A 1 72 ? 2.867 -1.248 -3.252 1.00 92.88 72 ALA A CA 1
ATOM 512 C C . ALA A 1 72 ? 3.065 -1.195 -1.735 1.00 92.88 72 ALA A C 1
ATOM 514 O O . ALA A 1 72 ? 2.119 -1.460 -0.996 1.00 92.88 72 ALA A O 1
ATOM 515 N N . LEU A 1 73 ? 4.248 -0.790 -1.262 1.00 92.56 73 LEU A N 1
ATOM 516 C CA . LEU A 1 73 ? 4.520 -0.632 0.166 1.00 92.56 73 LEU A CA 1
ATOM 517 C C . LEU A 1 73 ? 3.594 0.414 0.798 1.00 92.56 73 LEU A C 1
ATOM 519 O O . LEU A 1 73 ? 2.965 0.146 1.821 1.00 92.56 73 LEU A O 1
ATOM 523 N N . VAL A 1 74 ? 3.461 1.582 0.161 1.00 92.56 74 VAL A N 1
ATOM 524 C CA . VAL A 1 74 ? 2.543 2.638 0.610 1.00 92.56 74 VAL A CA 1
ATOM 525 C C . VAL A 1 74 ? 1.100 2.136 0.608 1.00 92.56 74 VAL A C 1
ATOM 527 O O . VAL A 1 74 ? 0.380 2.369 1.573 1.00 92.56 74 VAL A O 1
ATOM 530 N N . GLY A 1 75 ? 0.686 1.404 -0.428 1.00 91.19 75 GLY A N 1
ATOM 531 C CA . GLY A 1 75 ? -0.640 0.795 -0.525 1.00 91.19 75 GLY A CA 1
ATOM 532 C C . GLY A 1 75 ? -0.913 -0.224 0.581 1.00 91.19 75 GLY A C 1
ATOM 533 O O . GLY A 1 75 ? -1.998 -0.217 1.155 1.00 91.19 75 GLY A O 1
ATOM 534 N N . CYS A 1 76 ? 0.071 -1.052 0.933 1.00 91.00 76 CYS A N 1
ATOM 535 C CA . CYS A 1 76 ? -0.048 -2.025 2.019 1.00 91.00 76 CYS A CA 1
ATOM 536 C C . CYS A 1 76 ? -0.185 -1.332 3.380 1.00 91.00 76 CYS A C 1
ATOM 538 O O . CYS A 1 76 ? -1.118 -1.618 4.128 1.00 91.00 76 CYS A O 1
ATOM 540 N N . VAL A 1 77 ? 0.686 -0.359 3.671 1.00 89.81 77 VAL A N 1
ATOM 541 C CA . VAL A 1 77 ? 0.617 0.430 4.910 1.00 89.81 77 VAL A CA 1
ATOM 542 C C . VAL A 1 77 ? -0.706 1.194 5.000 1.00 89.81 77 VAL A C 1
ATOM 544 O O . VAL A 1 77 ? -1.353 1.185 6.046 1.00 89.81 77 VAL A O 1
ATOM 547 N N . ALA A 1 78 ? -1.140 1.815 3.901 1.00 89.94 78 ALA A N 1
ATOM 548 C CA . ALA A 1 78 ? -2.409 2.526 3.833 1.00 89.94 78 ALA A CA 1
ATOM 549 C C . ALA A 1 78 ? -3.608 1.583 4.012 1.00 89.94 78 ALA A C 1
ATOM 551 O O . ALA A 1 78 ? -4.540 1.930 4.731 1.00 89.94 78 ALA A O 1
ATOM 552 N N . GLY A 1 79 ? -3.585 0.391 3.409 1.00 89.31 79 GLY A N 1
ATOM 553 C CA . GLY A 1 79 ? -4.621 -0.631 3.573 1.00 89.31 79 GLY A CA 1
ATOM 554 C C . GLY A 1 79 ? -4.734 -1.113 5.016 1.00 89.31 79 GLY A C 1
ATOM 555 O O . GLY A 1 79 ? -5.843 -1.199 5.550 1.00 89.31 79 GLY A O 1
ATOM 556 N N . ASN A 1 80 ? -3.599 -1.341 5.681 1.00 87.94 80 ASN A N 1
ATOM 557 C CA . ASN A 1 80 ? -3.588 -1.714 7.090 1.00 87.94 80 ASN A CA 1
ATOM 558 C C . ASN A 1 80 ? -4.123 -0.582 7.979 1.00 87.94 80 ASN A C 1
ATOM 560 O O . ASN A 1 80 ? -5.039 -0.787 8.771 1.00 87.94 80 ASN A O 1
ATOM 564 N N . LEU A 1 81 ? -3.635 0.646 7.780 1.00 87.75 81 LEU A N 1
ATOM 565 C CA . LEU A 1 81 ? -4.109 1.810 8.526 1.00 87.75 81 LEU A CA 1
ATOM 566 C C . LEU A 1 81 ? -5.614 2.042 8.325 1.00 87.75 81 LEU A C 1
ATOM 568 O O . LEU A 1 81 ? -6.337 2.254 9.295 1.00 87.75 81 LEU A O 1
ATOM 572 N N . LEU A 1 82 ? -6.102 1.965 7.084 1.00 89.75 82 LEU A N 1
ATOM 573 C CA . LEU A 1 82 ? -7.520 2.123 6.761 1.00 89.75 82 LEU A CA 1
ATOM 574 C C . LEU A 1 82 ? -8.371 1.049 7.445 1.00 89.75 82 LEU A C 1
ATOM 576 O O . LEU A 1 82 ? -9.422 1.361 8.002 1.00 89.75 82 LEU A O 1
ATOM 580 N N . THR A 1 83 ? -7.899 -0.198 7.442 1.00 89.19 83 THR A N 1
ATOM 581 C CA . THR A 1 83 ? -8.533 -1.306 8.162 1.00 89.19 83 THR A CA 1
ATOM 582 C C . THR A 1 83 ? -8.664 -0.982 9.647 1.00 89.19 83 THR A C 1
ATOM 584 O O . THR A 1 83 ? -9.768 -1.034 10.187 1.00 89.19 83 THR A O 1
ATOM 587 N N . THR A 1 84 ? -7.565 -0.590 10.292 1.00 87.31 84 THR A N 1
ATOM 588 C CA . THR A 1 84 ? -7.535 -0.234 11.715 1.00 87.31 84 THR A CA 1
ATOM 589 C C . THR A 1 84 ? -8.491 0.913 12.024 1.00 87.31 84 THR A C 1
ATOM 591 O O . THR A 1 84 ? -9.297 0.808 12.943 1.00 87.31 84 THR A O 1
ATOM 594 N N . VAL A 1 85 ? -8.482 1.977 11.216 1.00 88.62 85 VAL A N 1
ATOM 595 C CA . VAL A 1 85 ? -9.390 3.122 11.376 1.00 88.62 85 VAL A CA 1
ATOM 596 C C . VAL A 1 85 ? -10.855 2.692 11.288 1.00 88.62 85 VAL A C 1
ATOM 598 O O . VAL A 1 85 ? -11.667 3.117 12.110 1.00 88.62 85 VAL A O 1
ATOM 601 N N . ILE A 1 86 ? -11.214 1.841 10.322 1.00 88.75 86 ILE A N 1
ATOM 602 C CA . ILE A 1 86 ? -12.592 1.354 10.173 1.00 88.75 86 ILE A CA 1
ATOM 603 C C . ILE A 1 86 ? -12.984 0.449 11.346 1.00 88.75 86 ILE A C 1
ATOM 605 O O . ILE A 1 86 ? -14.110 0.545 11.835 1.00 88.75 86 ILE A O 1
ATOM 609 N N . LEU A 1 87 ? -12.083 -0.415 11.816 1.00 87.38 87 LEU A N 1
ATOM 610 C CA . LEU A 1 87 ? -12.344 -1.284 12.964 1.00 87.38 87 LEU A CA 1
ATOM 611 C C . LEU A 1 87 ? -12.553 -0.474 14.249 1.00 87.38 87 LEU A C 1
ATOM 613 O O . LEU A 1 87 ? -13.551 -0.695 14.931 1.00 87.38 87 LEU A O 1
ATOM 617 N N . VAL A 1 88 ? -11.688 0.505 14.527 1.00 86.69 88 VAL A N 1
ATOM 618 C CA . VAL A 1 88 ? -11.830 1.425 15.670 1.00 86.69 88 VAL A CA 1
ATOM 619 C C . VAL A 1 88 ? -13.138 2.209 15.570 1.00 86.69 88 VAL A C 1
ATOM 621 O O . VAL A 1 88 ? -13.896 2.263 16.533 1.00 86.69 88 VAL A O 1
ATOM 624 N N . ALA A 1 89 ? -13.465 2.744 14.389 1.00 89.00 89 ALA A N 1
ATOM 625 C CA . ALA A 1 89 ? -14.732 3.438 14.161 1.00 89.00 89 ALA A CA 1
ATOM 626 C C . ALA A 1 89 ? -15.945 2.542 14.480 1.00 89.00 89 ALA A C 1
ATOM 628 O O . ALA A 1 89 ? -16.886 2.983 15.137 1.00 89.00 89 ALA A O 1
ATOM 629 N N . LYS A 1 90 ? -15.911 1.263 14.075 1.00 87.38 90 LYS A N 1
ATOM 630 C CA . LYS A 1 90 ? -16.978 0.297 14.385 1.00 87.38 90 LYS A CA 1
ATOM 631 C C . LYS A 1 90 ? -17.067 -0.042 15.876 1.00 87.38 90 LYS A C 1
ATOM 633 O O . LYS A 1 90 ? -18.178 -0.262 16.347 1.00 87.38 90 LYS A O 1
ATOM 638 N N . GLN A 1 91 ? -15.943 -0.109 16.590 1.00 86.81 91 GLN A N 1
ATOM 639 C CA . GLN A 1 91 ? -15.899 -0.420 18.027 1.00 86.81 91 GLN A CA 1
ATOM 64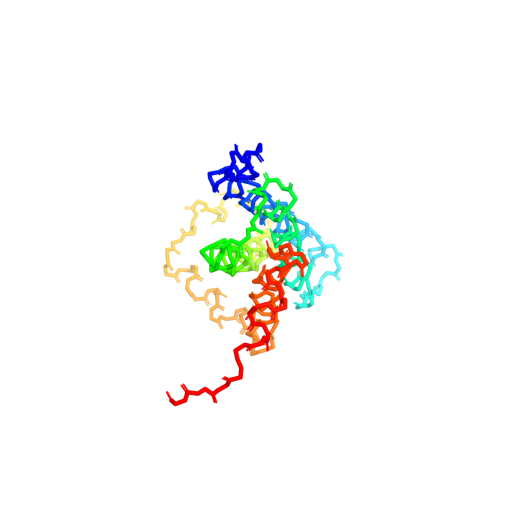0 C C . GLN A 1 91 ? -16.399 0.747 18.885 1.00 86.81 91 GLN A C 1
ATOM 642 O O . GLN A 1 91 ? -17.223 0.548 19.771 1.00 86.81 91 GLN A O 1
ATOM 647 N N . GLU A 1 92 ? -15.963 1.966 18.573 1.00 85.81 92 GLU A N 1
ATOM 648 C CA . GLU A 1 92 ? -16.335 3.192 19.293 1.00 85.81 92 GLU A CA 1
ATOM 649 C C . GLU A 1 92 ? -17.702 3.755 18.855 1.00 85.81 92 GLU A C 1
ATOM 651 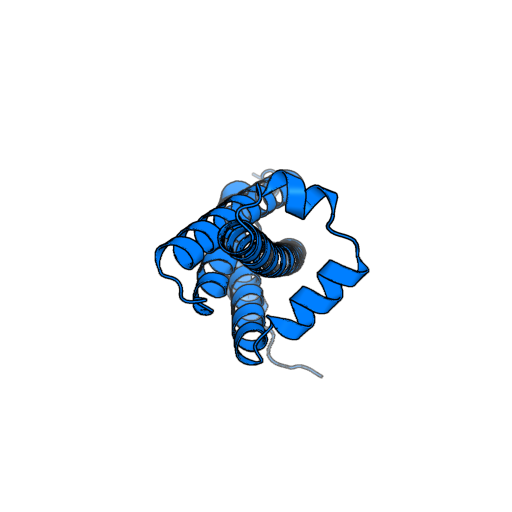O O . GLU A 1 92 ? -18.126 4.814 19.313 1.00 85.81 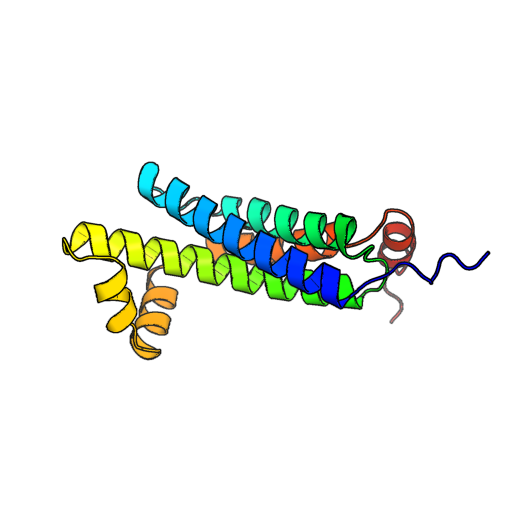92 GLU A O 1
ATOM 656 N N . HIS A 1 93 ? -18.403 3.075 17.936 1.00 85.12 93 HIS A N 1
ATOM 657 C CA . HIS A 1 93 ? -19.646 3.547 17.310 1.00 85.12 93 HIS A CA 1
ATOM 658 C C . HIS A 1 93 ? -19.527 4.947 16.672 1.00 85.12 93 HIS A C 1
ATOM 660 O O . HIS A 1 93 ? -20.502 5.697 16.580 1.00 85.12 93 HIS A O 1
ATOM 666 N N . LEU A 1 94 ? -18.328 5.289 16.196 1.00 88.62 94 LEU A N 1
ATOM 667 C CA . LEU A 1 94 ? -18.022 6.544 15.521 1.00 88.62 94 LEU A CA 1
ATOM 668 C C . LEU A 1 94 ? -18.053 6.373 14.001 1.00 88.62 94 LEU A C 1
ATOM 670 O O . LEU A 1 94 ? -17.878 5.291 13.443 1.00 88.62 94 LEU A O 1
ATOM 674 N N . THR A 1 95 ? -18.222 7.482 13.290 1.00 88.44 95 THR A N 1
ATOM 675 C CA . THR A 1 95 ? -18.016 7.519 11.841 1.00 88.44 95 THR A CA 1
ATOM 676 C C . THR A 1 95 ? -16.529 7.487 11.491 1.00 88.44 95 THR A C 1
ATOM 678 O O . THR A 1 95 ? -15.722 8.170 12.120 1.00 88.44 95 THR A O 1
ATOM 681 N N . VAL A 1 96 ? -16.170 6.778 10.412 1.00 86.94 96 VAL A N 1
ATOM 682 C CA . VAL A 1 96 ? -14.792 6.717 9.871 1.00 86.94 96 VAL A CA 1
ATOM 683 C C . VAL A 1 96 ? -14.207 8.117 9.663 1.00 86.94 96 VAL A C 1
ATOM 685 O O . VAL A 1 96 ? -13.053 8.362 9.996 1.00 86.94 96 VAL A O 1
ATOM 688 N N . MET A 1 97 ? -15.022 9.059 9.177 1.00 86.69 97 MET A N 1
ATOM 689 C CA . MET A 1 97 ? -14.619 10.457 8.990 1.00 86.69 97 MET A CA 1
ATOM 690 C C . MET A 1 97 ? -14.204 11.129 10.305 1.00 86.69 97 MET A C 1
ATOM 692 O O . MET A 1 97 ? -13.226 11.867 10.335 1.00 86.69 97 MET A O 1
ATOM 696 N N . SER A 1 98 ? -14.914 10.853 11.399 1.00 85.94 98 SER A N 1
ATOM 697 C CA . SER A 1 98 ? -14.605 11.409 12.717 1.00 85.94 98 SER A CA 1
ATOM 698 C C . SER A 1 98 ? -13.273 10.878 13.232 1.00 85.94 98 SER A C 1
ATOM 700 O O . SER A 1 98 ? -12.463 11.648 13.736 1.00 85.94 98 SER A O 1
ATOM 702 N N . VAL A 1 99 ? -13.009 9.581 13.055 1.00 86.06 99 VAL A N 1
ATOM 703 C CA . VAL A 1 99 ? -11.716 8.988 13.421 1.00 86.06 99 VAL A CA 1
ATOM 704 C C . VAL A 1 99 ? -10.601 9.594 12.567 1.00 86.06 99 VAL A C 1
ATOM 706 O O . VAL A 1 99 ? -9.586 10.021 13.104 1.00 86.06 99 VAL A O 1
ATOM 709 N N . LEU A 1 100 ? -10.824 9.745 11.259 1.00 84.62 100 LEU A N 1
ATOM 710 C CA . LEU A 1 100 ? -9.849 10.317 10.330 1.00 84.62 100 LEU A CA 1
ATOM 711 C C . LEU A 1 100 ? -9.514 11.789 10.629 1.00 84.62 100 LEU A C 1
ATOM 713 O O . LEU A 1 100 ? -8.369 12.197 10.477 1.00 84.62 100 LEU A O 1
ATOM 717 N N . GLN A 1 101 ? -10.480 12.586 11.087 1.00 87.31 101 GLN A N 1
ATOM 718 C CA . GLN A 1 101 ? -10.244 13.976 11.504 1.00 87.31 101 GLN A CA 1
ATOM 719 C C . GLN A 1 101 ? -9.448 14.084 12.809 1.00 87.31 101 GLN A C 1
ATOM 721 O O . GLN A 1 101 ? -8.746 15.069 13.020 1.00 87.31 101 GLN A O 1
ATOM 726 N N . ASN A 1 102 ? -9.552 13.074 13.671 1.00 85.69 102 ASN A N 1
ATOM 727 C CA . ASN A 1 102 ? -8.799 12.991 14.919 1.00 85.69 102 ASN A CA 1
ATOM 728 C C . ASN A 1 102 ? -7.475 12.225 14.758 1.00 85.69 102 ASN A C 1
ATOM 730 O O . ASN A 1 102 ? -6.718 12.105 15.722 1.00 85.69 102 ASN A O 1
ATOM 734 N N . LEU A 1 103 ? -7.169 11.723 13.555 1.00 83.50 103 LEU A N 1
ATOM 735 C CA . LEU A 1 103 ? -5.909 11.048 13.266 1.00 83.50 103 LEU A CA 1
ATOM 736 C C . LEU A 1 103 ? -4.768 12.069 13.307 1.00 83.50 103 LEU A C 1
ATOM 738 O O . LEU A 1 103 ? -4.567 12.860 12.386 1.00 83.50 103 LEU A O 1
ATOM 742 N N . THR A 1 104 ? -3.991 12.036 14.385 1.00 86.44 104 THR A N 1
ATOM 743 C CA . THR A 1 104 ? -2.715 12.750 14.457 1.00 86.44 104 THR A CA 1
ATOM 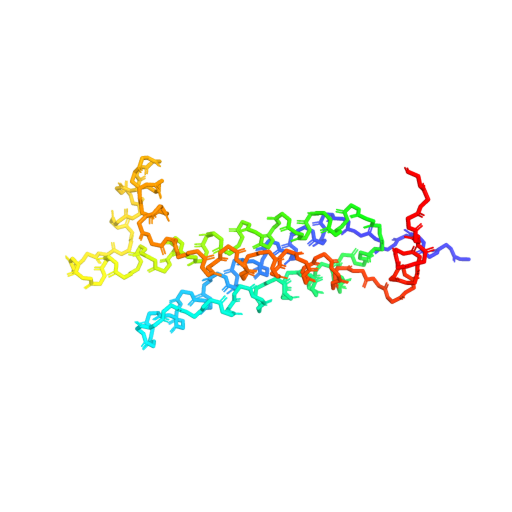744 C C . THR A 1 104 ? -1.577 11.833 14.001 1.00 86.44 104 THR A C 1
ATOM 746 O O . THR A 1 104 ? -1.687 10.613 14.143 1.00 86.44 104 THR A O 1
ATOM 749 N N . PRO A 1 105 ? -0.454 12.374 13.490 1.00 83.50 105 PRO A N 1
ATOM 750 C CA . PRO A 1 105 ? 0.708 11.563 13.112 1.00 83.50 105 PRO A CA 1
ATOM 751 C C . PRO A 1 105 ? 1.212 10.662 14.248 1.00 83.50 105 PRO A C 1
ATOM 753 O O . PRO A 1 105 ? 1.677 9.554 13.996 1.00 83.50 105 PRO A O 1
ATOM 756 N N . THR A 1 106 ? 1.073 11.119 15.495 1.00 86.62 106 THR A N 1
ATOM 757 C CA . THR A 1 106 ? 1.384 10.339 16.697 1.00 86.62 106 THR A CA 1
ATOM 758 C C . THR A 1 106 ? 0.475 9.118 16.817 1.00 86.62 106 THR A C 1
ATOM 760 O O . THR A 1 106 ? 0.977 8.003 16.867 1.00 86.62 106 THR A O 1
ATOM 763 N N . ILE A 1 107 ? -0.848 9.312 16.747 1.00 85.25 107 ILE A N 1
ATOM 764 C CA . ILE A 1 107 ? -1.830 8.216 16.809 1.00 85.25 107 ILE A CA 1
ATOM 765 C C . ILE A 1 107 ? -1.610 7.224 15.668 1.00 85.25 107 ILE A C 1
ATOM 767 O O . ILE A 1 107 ? -1.662 6.021 15.883 1.00 85.25 107 ILE A O 1
ATOM 771 N N . VAL A 1 108 ? -1.326 7.708 14.456 1.00 84.69 108 VAL A N 1
ATOM 772 C CA . VAL A 1 108 ? -1.012 6.836 13.316 1.00 84.69 108 VAL A CA 1
ATOM 773 C C . VAL A 1 108 ? 0.200 5.964 13.619 1.00 84.69 108 VAL A C 1
ATOM 775 O O . VAL A 1 108 ? 0.156 4.763 13.376 1.00 84.69 108 VAL A O 1
ATOM 778 N N . MET A 1 109 ? 1.273 6.550 14.154 1.00 83.56 109 MET A N 1
ATOM 779 C CA . MET A 1 109 ? 2.487 5.807 14.481 1.00 83.56 109 MET A CA 1
ATOM 780 C C . MET A 1 109 ? 2.248 4.776 15.590 1.00 83.56 109 MET A C 1
ATOM 782 O O . MET A 1 109 ? 2.764 3.662 15.503 1.00 83.56 109 MET A O 1
ATOM 786 N N . ASP A 1 110 ? 1.461 5.129 16.603 1.00 84.94 110 ASP A N 1
ATOM 787 C CA . ASP A 1 110 ? 1.113 4.229 17.702 1.00 84.94 110 ASP A CA 1
ATOM 788 C C . ASP A 1 110 ? 0.239 3.072 17.204 1.00 84.94 110 ASP A C 1
ATOM 790 O O . ASP A 1 110 ? 0.588 1.912 17.414 1.00 84.94 110 ASP A O 1
ATOM 794 N N . LEU A 1 111 ? -0.804 3.368 16.420 1.00 82.38 111 LEU A N 1
ATOM 795 C CA . LEU A 1 111 ? -1.656 2.360 15.787 1.00 82.38 111 LEU A CA 1
ATOM 796 C C . LEU A 1 111 ? -0.858 1.448 14.860 1.00 82.38 111 LEU A C 1
ATOM 798 O O . LEU A 1 111 ? -1.063 0.238 14.880 1.00 82.38 111 LEU A O 1
ATOM 802 N N . LEU A 1 112 ? 0.062 1.989 14.055 1.00 80.75 112 LEU A N 1
ATOM 803 C CA . LEU A 1 112 ? 0.929 1.164 13.217 1.00 80.75 112 LEU A CA 1
ATOM 804 C C . LEU A 1 112 ? 1.756 0.214 14.078 1.00 80.75 112 LEU A C 1
ATOM 806 O O . LEU A 1 112 ? 1.805 -0.965 13.764 1.00 80.75 112 LEU A O 1
ATOM 810 N N . LYS A 1 113 ? 2.389 0.682 15.154 1.00 81.56 113 LYS A N 1
ATOM 811 C CA . LYS A 1 113 ? 3.215 -0.182 16.014 1.00 81.56 113 LYS A CA 1
ATOM 812 C C . LYS A 1 113 ? 2.398 -1.238 16.746 1.00 81.56 113 LYS A C 1
ATOM 814 O O . LYS A 1 113 ? 2.876 -2.352 16.916 1.00 81.56 113 LYS A O 1
ATOM 819 N N . GLU A 1 114 ? 1.197 -0.883 17.179 1.00 81.38 114 GLU A N 1
ATOM 820 C CA . GLU A 1 114 ? 0.327 -1.768 17.948 1.00 81.38 114 GLU A CA 1
ATOM 821 C C . GLU A 1 114 ? -0.357 -2.815 17.062 1.00 81.38 114 GLU A C 1
ATOM 823 O O . GLU A 1 114 ? -0.511 -3.965 17.465 1.00 81.38 114 GLU A O 1
ATOM 828 N N . THR A 1 115 ? -0.721 -2.441 15.832 1.00 76.94 115 THR A N 1
ATOM 829 C CA . THR A 1 115 ? -1.410 -3.337 14.889 1.00 76.94 115 THR A CA 1
ATOM 830 C C . THR A 1 115 ? -0.482 -4.059 13.920 1.00 76.94 115 THR A C 1
ATOM 832 O O . THR A 1 115 ? -0.907 -5.050 13.334 1.00 76.94 115 THR A O 1
ATOM 835 N N . SER A 1 116 ? 0.766 -3.609 13.743 1.00 69.81 116 SER A N 1
ATOM 836 C CA . SER A 1 116 ? 1.725 -4.299 12.875 1.00 69.81 116 SER A CA 1
ATOM 837 C C . SER A 1 116 ? 2.201 -5.577 13.541 1.00 69.81 116 SER A C 1
ATOM 839 O O . SER A 1 116 ? 2.945 -5.556 14.524 1.00 69.81 116 SER A O 1
ATOM 841 N N . GLN A 1 117 ? 1.829 -6.706 12.958 1.00 79.12 117 GLN A N 1
ATOM 842 C CA . GLN A 1 117 ? 2.387 -7.986 13.348 1.00 79.12 117 GLN A CA 1
ATOM 843 C C . GLN A 1 117 ? 3.730 -8.187 12.633 1.00 79.12 117 GLN A C 1
ATOM 845 O O . GLN A 1 117 ? 3.890 -7.772 11.484 1.00 79.12 117 GLN A O 1
ATOM 850 N N . PRO A 1 118 ? 4.705 -8.890 13.238 1.00 76.69 118 PRO A N 1
ATOM 851 C CA . PRO A 1 118 ? 5.952 -9.249 12.551 1.00 76.69 118 PRO A CA 1
ATOM 852 C C . PRO A 1 118 ? 5.717 -9.974 11.215 1.00 76.69 118 PRO A C 1
ATOM 854 O O . PRO A 1 118 ? 6.523 -9.875 10.293 1.00 76.69 118 PRO A O 1
ATOM 857 N N . MET A 1 119 ? 4.587 -10.678 11.103 1.00 79.00 119 MET A N 1
ATOM 858 C CA . MET A 1 119 ? 4.150 -11.347 9.882 1.00 79.00 119 MET A CA 1
ATOM 859 C C . MET A 1 119 ? 3.818 -10.362 8.747 1.00 79.00 119 MET A C 1
ATOM 861 O O . MET A 1 119 ? 4.102 -10.657 7.586 1.00 79.00 119 MET A O 1
ATOM 865 N N . ASP A 1 120 ? 3.279 -9.180 9.059 1.00 83.75 120 ASP A N 1
ATOM 866 C CA . ASP A 1 120 ? 2.948 -8.158 8.059 1.00 83.75 120 ASP A CA 1
ATOM 867 C C . ASP A 1 120 ? 4.204 -7.672 7.342 1.00 83.75 120 ASP A C 1
ATOM 869 O O . ASP A 1 120 ? 4.177 -7.444 6.138 1.00 83.75 120 ASP A O 1
ATOM 873 N N . LEU A 1 121 ? 5.338 -7.604 8.047 1.00 85.12 121 LEU A N 1
ATOM 874 C CA . LEU A 1 121 ? 6.616 -7.223 7.452 1.00 85.12 121 LEU A CA 1
ATOM 875 C C . LEU A 1 121 ? 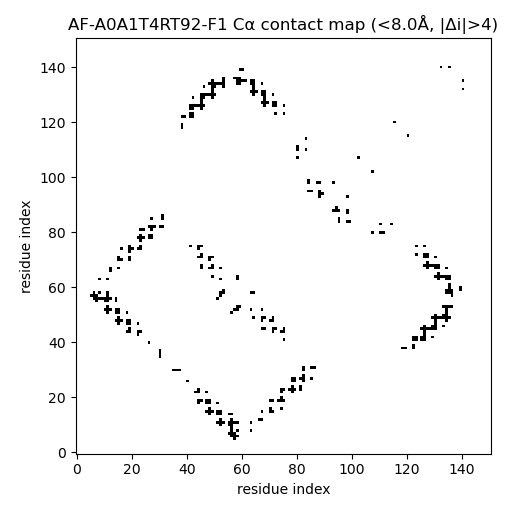7.068 -8.223 6.378 1.00 85.12 121 LEU A C 1
ATOM 877 O O . LEU A 1 121 ? 7.552 -7.813 5.322 1.00 85.12 121 LEU A O 1
ATOM 881 N N . LEU A 1 122 ? 6.875 -9.526 6.617 1.00 88.25 122 LEU A N 1
ATOM 882 C CA . LEU A 1 122 ? 7.172 -10.565 5.627 1.00 88.25 122 LEU A CA 1
ATOM 883 C C . LEU A 1 122 ? 6.280 -10.412 4.394 1.00 88.25 122 LEU A C 1
ATOM 885 O O . LEU A 1 122 ? 6.767 -10.459 3.264 1.00 88.25 122 LEU A O 1
ATOM 889 N N . PHE A 1 123 ? 4.985 -10.182 4.603 1.00 89.38 123 PHE A N 1
ATOM 890 C CA . PHE A 1 123 ? 4.038 -10.001 3.508 1.00 89.38 123 PHE A CA 1
ATOM 891 C C . PHE A 1 123 ? 4.248 -8.693 2.746 1.00 89.38 123 PHE A C 1
ATOM 893 O O . PHE A 1 123 ? 4.091 -8.680 1.530 1.00 89.38 123 PHE A O 1
ATOM 900 N N . TYR A 1 124 ? 4.657 -7.616 3.413 1.00 89.75 124 TYR A N 1
ATOM 901 C CA . TYR A 1 124 ? 5.031 -6.362 2.761 1.00 89.75 124 TYR A CA 1
ATOM 902 C C . TYR A 1 124 ? 6.298 -6.539 1.929 1.00 89.75 124 TYR A C 1
ATOM 904 O O . TYR A 1 124 ? 6.354 -6.059 0.802 1.00 89.75 124 TYR A O 1
ATOM 912 N N . GLY A 1 125 ? 7.288 -7.277 2.441 1.00 89.31 125 GLY A N 1
ATOM 913 C CA . GLY A 1 125 ? 8.472 -7.655 1.671 1.00 89.31 125 GLY A CA 1
ATOM 914 C C . GLY A 1 125 ? 8.106 -8.452 0.418 1.00 89.31 125 GLY A C 1
ATOM 915 O O . GLY A 1 125 ? 8.594 -8.151 -0.671 1.00 89.31 125 GLY A O 1
ATOM 916 N N . LEU A 1 126 ? 7.185 -9.412 0.547 1.00 89.38 126 LEU A N 1
ATOM 917 C CA . LEU A 1 126 ? 6.686 -10.187 -0.587 1.00 89.38 126 LEU A CA 1
ATOM 918 C C . LEU A 1 126 ? 5.894 -9.316 -1.572 1.00 89.38 126 LEU A C 1
ATOM 920 O O . LEU A 1 126 ? 6.107 -9.423 -2.772 1.00 89.38 126 LEU A O 1
ATOM 924 N N . ALA A 1 127 ? 5.050 -8.408 -1.085 1.00 90.44 127 ALA A N 1
ATOM 925 C CA . ALA A 1 127 ? 4.301 -7.464 -1.910 1.00 90.44 127 ALA A CA 1
ATOM 926 C C . ALA A 1 127 ? 5.224 -6.540 -2.712 1.00 90.44 127 ALA A C 1
ATOM 928 O O . ALA A 1 127 ? 4.996 -6.311 -3.897 1.00 90.44 127 ALA A O 1
ATOM 929 N N . VAL A 1 128 ? 6.286 -6.035 -2.080 1.00 91.00 128 VAL A N 1
ATOM 930 C CA . VAL A 1 128 ? 7.328 -5.227 -2.725 1.00 91.00 128 VAL A CA 1
ATOM 931 C C . VAL A 1 128 ? 8.045 -6.037 -3.801 1.00 91.00 128 VAL A C 1
ATOM 933 O O . VAL A 1 128 ? 8.195 -5.565 -4.928 1.00 91.00 128 VAL A O 1
ATOM 936 N N . TYR A 1 129 ? 8.453 -7.264 -3.469 1.00 89.31 129 TYR A N 1
ATOM 937 C CA . TYR A 1 129 ? 9.120 -8.162 -4.405 1.00 89.31 129 TYR A CA 1
ATOM 938 C C . TYR A 1 129 ? 8.227 -8.503 -5.603 1.00 89.31 129 TYR A C 1
ATOM 940 O O . TYR A 1 129 ? 8.676 -8.450 -6.748 1.00 89.31 129 TYR A O 1
ATOM 948 N N . GLU A 1 130 ? 6.954 -8.808 -5.364 1.00 88.19 130 GLU A N 1
ATOM 949 C CA . GLU A 1 130 ? 5.997 -9.097 -6.424 1.00 88.19 130 GLU A CA 1
ATOM 950 C C . GLU A 1 130 ? 5.700 -7.872 -7.279 1.00 88.19 130 GLU A C 1
ATOM 952 O O . GLU A 1 130 ? 5.762 -7.970 -8.502 1.00 88.19 130 GLU A O 1
ATOM 957 N N . ALA A 1 131 ? 5.453 -6.710 -6.674 1.00 88.62 131 ALA A N 1
ATOM 958 C CA . ALA A 1 131 ? 5.229 -5.473 -7.414 1.00 88.62 131 ALA A CA 1
ATOM 959 C C . ALA A 1 131 ? 6.420 -5.146 -8.320 1.00 88.62 131 ALA A C 1
ATOM 961 O O . ALA A 1 131 ? 6.231 -4.848 -9.500 1.00 88.62 131 ALA A O 1
ATOM 962 N N . TYR A 1 132 ? 7.644 -5.281 -7.796 1.00 88.00 132 TYR A N 1
ATOM 963 C CA . TYR A 1 132 ? 8.871 -5.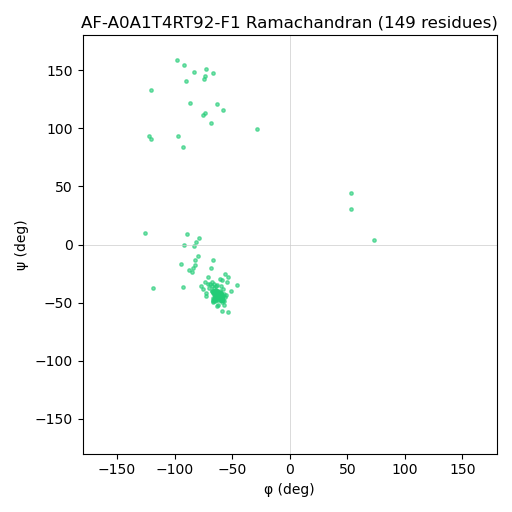126 -8.569 1.00 88.00 132 TYR A CA 1
ATOM 964 C C . TYR A 1 132 ? 8.911 -6.131 -9.725 1.00 88.00 132 TYR A C 1
ATOM 966 O O . TYR A 1 132 ? 8.946 -5.737 -10.888 1.00 88.00 132 TYR A O 1
ATOM 974 N N . LYS A 1 133 ? 8.816 -7.432 -9.435 1.00 84.81 133 LYS A N 1
ATOM 975 C CA . LYS A 1 133 ? 8.934 -8.505 -10.432 1.00 84.81 133 LYS A CA 1
ATOM 976 C C . LYS A 1 133 ? 7.876 -8.427 -11.535 1.00 84.81 133 LYS A C 1
ATOM 978 O O . LYS A 1 133 ? 8.194 -8.665 -12.701 1.00 84.81 133 LYS A O 1
ATOM 983 N N . PHE A 1 134 ? 6.630 -8.121 -11.182 1.00 82.75 134 PHE A N 1
ATOM 984 C CA . PHE A 1 134 ? 5.508 -8.065 -12.120 1.00 82.75 134 PHE A CA 1
ATOM 985 C C . PHE A 1 134 ? 5.417 -6.752 -12.891 1.00 82.75 134 PHE A C 1
ATOM 987 O O . PHE A 1 134 ? 4.716 -6.720 -13.899 1.00 82.75 134 PHE A O 1
ATOM 994 N N . SER A 1 135 ? 6.142 -5.707 -12.481 1.00 79.38 135 SER A N 1
ATOM 995 C CA . SER A 1 135 ? 6.215 -4.448 -13.232 1.00 79.38 135 SER A CA 1
ATOM 996 C C . SER A 1 135 ? 6.958 -4.570 -14.571 1.00 79.38 135 SER A C 1
ATOM 998 O O . SER A 1 135 ? 6.747 -3.739 -15.455 1.00 79.38 135 SER A O 1
ATOM 1000 N N . PHE A 1 136 ? 7.784 -5.612 -14.743 1.00 77.88 136 PHE A N 1
ATOM 1001 C CA . PHE A 1 136 ? 8.610 -5.817 -15.934 1.00 77.88 136 PHE A CA 1
ATOM 1002 C C . PHE A 1 136 ? 7.913 -6.632 -17.021 1.00 77.88 136 PHE A C 1
ATOM 1004 O O . PHE A 1 136 ? 7.244 -7.645 -16.775 1.00 77.88 136 PHE A O 1
ATOM 1011 N N . THR A 1 137 ? 8.133 -6.223 -18.266 1.00 65.69 137 THR A N 1
ATOM 1012 C CA . THR A 1 137 ? 7.767 -7.004 -19.454 1.00 65.69 137 THR A CA 1
ATOM 1013 C C . THR A 1 137 ? 8.724 -8.197 -19.617 1.00 65.69 137 THR A C 1
ATOM 1015 O O . THR A 1 137 ? 9.860 -8.141 -19.156 1.00 65.69 137 THR A O 1
ATOM 1018 N N . SER A 1 138 ? 8.258 -9.303 -20.210 1.00 57.94 138 SER A N 1
ATOM 1019 C CA . SER A 1 138 ? 8.952 -10.606 -20.206 1.00 57.94 138 SER A CA 1
ATOM 1020 C C . SER A 1 138 ? 10.386 -10.581 -20.760 1.00 57.94 138 SER A C 1
ATOM 1022 O O . SER A 1 138 ? 11.193 -11.402 -20.347 1.00 57.94 138 SER A O 1
ATOM 1024 N N . GLU A 1 139 ? 10.715 -9.626 -21.634 1.00 55.62 139 GLU A N 1
ATOM 1025 C CA . GLU A 1 139 ? 12.051 -9.466 -22.233 1.00 55.62 139 GLU A CA 1
ATOM 1026 C C . GLU A 1 139 ? 13.100 -8.907 -21.248 1.00 55.62 139 GLU A C 1
ATOM 1028 O O . GLU A 1 139 ? 14.264 -9.287 -21.299 1.00 55.62 139 GLU A O 1
ATOM 1033 N N . GLU A 1 140 ? 12.710 -8.048 -20.299 1.00 57.50 140 GLU A N 1
ATOM 1034 C CA . GLU A 1 140 ? 13.652 -7.447 -19.336 1.00 57.50 140 GLU A CA 1
ATOM 1035 C C . GLU A 1 140 ? 13.853 -8.332 -18.092 1.00 57.50 140 GLU A C 1
ATOM 1037 O O . GLU A 1 140 ? 14.882 -8.252 -17.423 1.00 57.50 140 GLU A O 1
ATOM 1042 N N . GLN A 1 141 ? 12.900 -9.232 -17.804 1.00 54.53 141 GLN A N 1
ATOM 1043 C CA . GLN A 1 141 ? 13.041 -10.229 -16.736 1.00 54.53 141 GLN A CA 1
ATOM 1044 C C . GLN A 1 141 ? 14.246 -11.146 -16.974 1.00 54.53 141 GLN A C 1
ATOM 1046 O O . GLN A 1 141 ? 14.920 -11.485 -16.003 1.00 54.53 141 GLN A O 1
ATOM 1051 N N . GLU A 1 142 ? 14.561 -11.495 -18.227 1.00 56.78 142 GLU A N 1
ATOM 1052 C CA . GLU A 1 142 ? 15.781 -12.239 -18.569 1.00 56.78 142 GLU A CA 1
ATOM 1053 C C . GLU A 1 142 ? 17.045 -11.417 -18.286 1.00 56.78 142 GLU A C 1
ATOM 1055 O O . GLU A 1 142 ? 17.961 -11.947 -17.674 1.00 56.78 142 GLU A O 1
ATOM 1060 N N . MET A 1 143 ? 17.096 -10.116 -18.604 1.00 54.41 143 MET A N 1
ATOM 1061 C CA . MET A 1 143 ? 18.282 -9.288 -18.313 1.00 54.41 143 MET A CA 1
ATOM 1062 C C . MET A 1 143 ? 18.491 -9.011 -16.816 1.00 54.41 143 MET A C 1
ATOM 1064 O O . MET A 1 143 ? 19.627 -9.024 -16.350 1.00 54.41 143 MET A O 1
ATOM 1068 N N . VAL A 1 144 ? 17.419 -8.800 -16.044 1.00 58.97 144 VAL A N 1
ATOM 1069 C CA . VAL A 1 144 ? 17.503 -8.589 -14.583 1.00 58.97 144 VAL A CA 1
ATOM 1070 C C . VAL A 1 144 ? 17.868 -9.883 -13.847 1.00 58.97 144 VAL A C 1
ATOM 1072 O O . VAL A 1 144 ? 18.572 -9.836 -12.843 1.00 58.97 144 VAL A O 1
ATOM 1075 N N . THR A 1 145 ? 17.410 -11.044 -14.327 1.00 60.28 145 THR A N 1
ATOM 1076 C CA . THR A 1 145 ? 17.771 -12.348 -13.734 1.00 60.28 145 THR A CA 1
ATOM 1077 C C . THR A 1 145 ? 19.111 -12.891 -14.239 1.00 60.28 145 THR A C 1
ATOM 1079 O O . THR A 1 145 ? 19.722 -13.704 -13.550 1.00 60.28 145 THR A O 1
ATOM 1082 N N . ALA A 1 146 ? 19.596 -12.420 -15.394 1.00 58.59 146 ALA A N 1
ATOM 1083 C CA . ALA A 1 146 ? 20.893 -12.770 -15.975 1.00 58.59 146 ALA A CA 1
ATOM 1084 C C . ALA A 1 146 ? 22.058 -11.867 -15.533 1.00 58.59 146 ALA A C 1
ATOM 1086 O O . ALA A 1 146 ? 23.152 -12.012 -16.074 1.00 58.59 146 ALA A O 1
ATOM 1087 N N . GLN A 1 147 ? 21.873 -10.973 -14.556 1.00 48.31 147 GLN A N 1
ATOM 1088 C CA . GLN A 1 147 ? 22.995 -10.444 -13.775 1.00 48.31 147 GLN A CA 1
ATOM 1089 C C . GLN A 1 147 ? 23.178 -11.306 -12.515 1.00 48.31 147 GLN A C 1
ATOM 1091 O O . GLN A 1 147 ? 22.62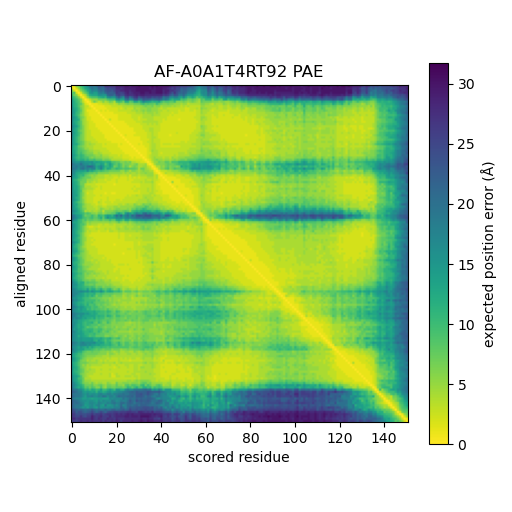9 -10.966 -11.464 1.00 48.31 147 GLN A O 1
ATOM 1096 N N . PRO A 1 148 ? 23.899 -12.445 -12.589 1.00 51.12 148 PRO A N 1
ATOM 1097 C CA . PRO A 1 148 ? 24.421 -13.063 -11.388 1.00 51.12 148 PRO A CA 1
ATOM 1098 C C . PRO A 1 148 ? 25.475 -12.127 -10.793 1.00 51.12 148 PRO A C 1
ATOM 1100 O O . PRO A 1 148 ? 26.161 -11.405 -11.513 1.00 51.12 148 PRO A O 1
ATOM 1103 N N . GLU A 1 149 ? 25.556 -12.153 -9.471 1.00 49.62 149 GLU A N 1
ATOM 1104 C CA . GLU A 1 149 ? 26.601 -11.578 -8.630 1.00 49.62 149 GLU A CA 1
ATOM 1105 C C . GLU A 1 149 ? 27.973 -11.498 -9.325 1.00 49.62 149 GLU A C 1
ATOM 1107 O O . GLU A 1 149 ? 28.717 -12.477 -9.365 1.00 49.62 149 GLU A O 1
ATOM 1112 N N . GLU A 1 150 ? 28.338 -10.322 -9.840 1.00 41.78 150 GLU A N 1
ATOM 1113 C CA . GLU A 1 150 ? 29.734 -10.009 -10.131 1.00 41.78 150 GLU A CA 1
ATOM 1114 C C . GLU A 1 150 ? 30.142 -8.752 -9.348 1.00 41.78 150 GLU A C 1
ATOM 1116 O O . GLU A 1 150 ? 29.975 -7.620 -9.804 1.00 41.78 150 GLU A O 1
ATOM 1121 N N . ASN A 1 151 ? 30.706 -9.053 -8.169 1.00 39.47 151 ASN A N 1
ATOM 1122 C CA . ASN A 1 151 ? 31.581 -8.268 -7.280 1.00 39.47 151 ASN A CA 1
ATOM 1123 C C . ASN A 1 151 ? 30.948 -7.366 -6.212 1.00 39.47 151 ASN A C 1
ATOM 1125 O O . ASN A 1 151 ? 30.535 -6.227 -6.519 1.00 39.47 151 ASN A O 1
#

Organism: NCBI:txid115783

Solvent-accessible surface area (backbone atoms only — not comparable to full-atom values): 7553 Å² total; per-residue (Å²): 132,80,83,77,84,66,62,34,65,68,52,10,51,52,38,20,50,53,31,14,51,53,33,18,51,52,43,22,53,51,26,68,73,68,75,46,86,60,52,69,48,27,37,55,26,2,40,45,9,1,42,32,18,20,72,66,7,48,21,58,57,70,67,46,18,55,50,22,19,52,44,19,44,52,21,41,54,48,15,51,52,50,30,50,48,47,53,51,15,65,72,72,74,46,53,52,68,60,51,59,73,66,60,40,76,65,56,51,53,49,49,47,63,74,68,56,48,79,64,43,56,56,25,42,51,47,5,23,51,37,0,24,63,42,11,42,41,81,78,45,52,53,60,66,67,66,59,66,94,81,131

Radius of gyration: 17.5 Å; Cα contacts (8 Å, |Δi|>4): 216; chains: 1; bounding box: 51×27×56 Å

Secondary structure (DSSP, 8-state):
--GGGG--HHHHHHHHHHHHHHHHHHHHHHHHHHSS--TTHHHHHHHHHHHHHHHHH---SHHHHHHHHHHHHHHHHHHHHHHHHHHHHHHTT--HHHHHHT--HHHHHHHHHHH--HHHHHHHHHHHHHHHHHHS-HHHHHHHHT-----